Protein AF-W1XT68-F1 (afdb_monomer_lite)

Foldseek 3Di:
DDDLCPDPVCVVVNVCVVVVVVVVVVVCVVVVHDCVVPDDDDDD

Structure (mmCIF, N/CA/C/O backbone):
data_AF-W1XT68-F1
#
_entry.id   AF-W1XT68-F1
#
loop_
_atom_site.group_PDB
_atom_site.id
_atom_site.type_symbol
_atom_site.label_atom_id
_atom_site.label_alt_id
_atom_site.label_comp_id
_atom_site.label_asym_id
_atom_site.label_entity_id
_atom_site.label_seq_id
_atom_site.pdbx_PDB_ins_code
_atom_site.Cartn_x
_atom_site.Cartn_y
_atom_site.Cartn_z
_atom_site.occupancy
_atom_site.B_iso_or_equiv
_atom_site.auth_seq_id
_atom_site.auth_comp_id
_atom_site.auth_asym_id
_atom_site.auth_atom_id
_atom_site.pdbx_PDB_model_num
ATOM 1 N N . MET A 1 1 ? 21.015 10.360 -10.810 1.00 72.00 1 MET A N 1
ATOM 2 C CA . MET A 1 1 ? 20.659 8.942 -10.581 1.00 72.00 1 MET A CA 1
ATOM 3 C C . MET A 1 1 ? 19.371 8.687 -11.339 1.00 72.00 1 MET A C 1
ATOM 5 O O . MET A 1 1 ? 18.504 9.552 -11.282 1.00 72.00 1 MET A O 1
ATOM 9 N N . ALA A 1 2 ? 19.278 7.601 -12.109 1.00 89.25 2 ALA A N 1
ATOM 10 C CA . ALA A 1 2 ? 18.045 7.272 -12.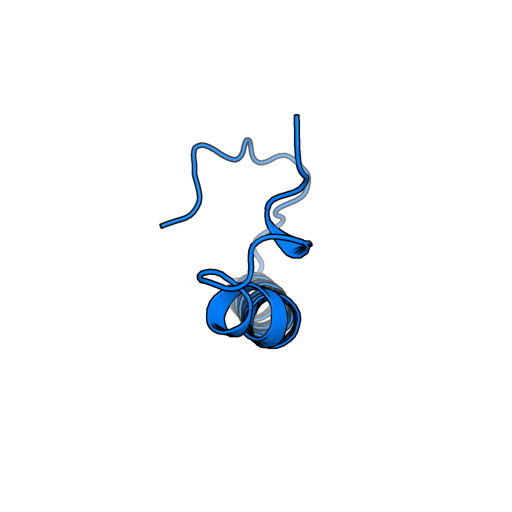825 1.00 89.25 2 ALA A CA 1
ATOM 11 C C . ALA A 1 2 ? 16.929 6.961 -11.815 1.00 89.25 2 ALA A C 1
ATOM 13 O O . ALA A 1 2 ? 17.190 6.356 -10.775 1.00 89.25 2 ALA A O 1
ATOM 14 N N . ASN A 1 3 ? 15.708 7.409 -12.098 1.00 95.50 3 ASN A N 1
ATOM 15 C CA . ASN A 1 3 ? 14.539 6.999 -11.328 1.00 95.50 3 ASN A CA 1
ATOM 16 C C . ASN A 1 3 ? 14.266 5.513 -11.617 1.00 95.50 3 ASN A C 1
ATOM 18 O O . ASN A 1 3 ? 14.389 5.092 -12.765 1.00 95.50 3 ASN A O 1
ATOM 22 N N . TRP A 1 4 ? 13.894 4.732 -10.601 1.00 96.56 4 TRP A N 1
ATOM 23 C CA . TRP A 1 4 ? 13.621 3.298 -10.749 1.00 96.56 4 TRP A CA 1
ATOM 24 C C . TRP A 1 4 ? 12.505 3.002 -11.765 1.00 96.56 4 TRP A C 1
ATOM 26 O O . TRP A 1 4 ? 12.566 1.992 -12.451 1.00 96.56 4 TRP A O 1
ATOM 36 N N . GLN A 1 5 ? 11.555 3.926 -11.952 1.00 96.62 5 GLN A N 1
ATOM 37 C CA . GLN A 1 5 ? 10.490 3.823 -12.961 1.00 96.62 5 GLN A CA 1
ATOM 38 C C . GLN A 1 5 ? 10.986 3.977 -14.408 1.00 96.62 5 GLN A C 1
ATOM 40 O O . GLN A 1 5 ? 10.223 3.786 -15.350 1.00 96.62 5 GLN A O 1
ATOM 45 N N . SER A 1 6 ? 12.242 4.376 -14.607 1.00 96.50 6 SER A N 1
ATOM 46 C CA . SER A 1 6 ? 12.871 4.508 -15.927 1.00 96.50 6 SER A CA 1
ATOM 47 C C . SER A 1 6 ? 13.863 3.380 -16.225 1.00 96.50 6 SER A C 1
ATOM 49 O O . SER A 1 6 ? 14.573 3.463 -17.222 1.00 96.50 6 SER A O 1
ATOM 51 N N . ILE A 1 7 ? 13.957 2.371 -15.35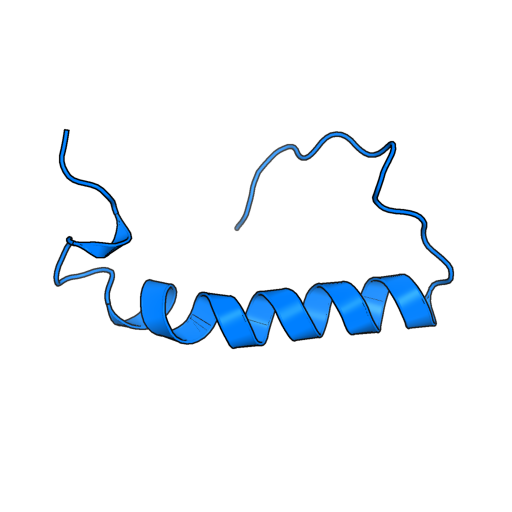3 1.00 97.62 7 ILE A N 1
ATOM 52 C CA . ILE A 1 7 ? 14.816 1.198 -15.532 1.00 97.62 7 ILE A CA 1
ATOM 53 C C . ILE A 1 7 ? 13.985 0.115 -16.223 1.00 97.62 7 ILE A C 1
ATOM 55 O O . ILE A 1 7 ? 12.944 -0.281 -15.700 1.00 97.62 7 ILE A O 1
ATOM 59 N N . ASP A 1 8 ? 14.435 -0.348 -17.389 1.00 97.56 8 ASP A N 1
ATOM 60 C CA . ASP A 1 8 ? 13.693 -1.302 -18.223 1.00 97.56 8 ASP A CA 1
ATOM 61 C C . ASP A 1 8 ? 13.391 -2.606 -17.469 1.00 97.56 8 ASP A C 1
ATOM 63 O O . ASP A 1 8 ? 12.285 -3.137 -17.555 1.00 97.56 8 ASP A O 1
ATOM 67 N N . GLU A 1 9 ? 14.336 -3.077 -16.656 1.00 98.06 9 GLU A N 1
ATOM 68 C CA . GLU A 1 9 ? 14.211 -4.284 -15.838 1.00 98.06 9 GLU A CA 1
ATOM 69 C C . GLU A 1 9 ? 13.189 -4.166 -14.697 1.00 98.06 9 GLU A C 1
ATOM 71 O O . GLU A 1 9 ? 12.858 -5.179 -14.091 1.00 98.06 9 GLU A O 1
ATOM 76 N N . LEU A 1 10 ? 12.704 -2.957 -14.389 1.00 97.94 10 LEU A N 1
ATOM 77 C CA . LEU A 1 10 ? 11.738 -2.691 -13.316 1.00 97.94 10 LEU A CA 1
ATOM 78 C C . LEU A 1 10 ? 10.357 -2.270 -13.850 1.00 97.94 10 LEU A C 1
ATOM 80 O O . LEU A 1 10 ? 9.501 -1.819 -13.086 1.00 97.94 10 LEU A O 1
ATOM 84 N N . GLN A 1 11 ? 10.118 -2.368 -15.160 1.00 97.69 11 GLN A N 1
ATOM 85 C CA . GLN A 1 11 ? 8.850 -1.940 -15.763 1.00 97.69 11 GLN A CA 1
ATOM 86 C C . GLN A 1 11 ? 7.647 -2.757 -15.281 1.00 97.69 11 GLN A C 1
ATOM 88 O O . GLN A 1 11 ? 6.537 -2.228 -15.180 1.00 97.69 11 GLN A O 1
ATOM 93 N N . ASP A 1 12 ? 7.852 -4.031 -14.956 1.00 97.75 12 ASP A N 1
ATOM 94 C CA . ASP A 1 12 ? 6.823 -4.908 -14.404 1.00 97.75 12 ASP A CA 1
ATOM 95 C C . ASP A 1 12 ? 6.367 -4.429 -13.018 1.00 97.75 12 ASP A C 1
ATOM 97 O O . ASP A 1 12 ? 5.173 -4.208 -12.805 1.00 97.75 12 ASP A O 1
ATOM 101 N N . ILE A 1 13 ? 7.306 -4.162 -12.108 1.00 97.06 13 ILE A N 1
ATOM 102 C CA . ILE A 1 13 ? 6.999 -3.671 -10.760 1.00 97.06 13 ILE A CA 1
ATOM 103 C C . ILE A 1 13 ? 6.473 -2.231 -10.775 1.00 97.06 13 ILE A C 1
ATOM 105 O O . ILE A 1 13 ? 5.579 -1.887 -9.999 1.00 97.06 13 ILE A O 1
ATOM 109 N N . ALA A 1 14 ? 6.963 -1.386 -11.688 1.00 97.69 14 ALA A N 1
ATOM 110 C CA . ALA A 1 14 ? 6.460 -0.026 -11.857 1.00 97.69 14 ALA A CA 1
ATOM 111 C C . ALA A 1 14 ? 4.996 -0.032 -12.318 1.00 97.69 14 ALA A C 1
ATOM 113 O O . ALA A 1 14 ? 4.180 0.741 -11.810 1.00 97.69 14 ALA A O 1
ATOM 114 N N . SER A 1 15 ? 4.653 -0.947 -13.229 1.00 97.50 15 SER A N 1
ATOM 115 C CA . SER A 1 15 ? 3.285 -1.136 -13.717 1.00 97.50 15 SER A CA 1
ATOM 116 C C . SER A 1 15 ? 2.348 -1.717 -12.652 1.00 97.50 15 SER A C 1
ATOM 118 O O . SER A 1 15 ? 1.148 -1.441 -12.680 1.00 97.50 15 SER A O 1
ATOM 120 N N . ASP A 1 16 ? 2.873 -2.500 -11.705 1.00 98.12 16 ASP A N 1
ATOM 121 C CA . ASP A 1 16 ? 2.089 -3.151 -10.649 1.00 98.12 16 ASP A CA 1
ATOM 122 C C . ASP A 1 16 ? 1.803 -2.247 -9.433 1.00 98.12 16 ASP A C 1
ATOM 124 O O . ASP A 1 16 ? 0.819 -2.444 -8.712 1.00 98.12 16 ASP A O 1
ATOM 128 N N . LEU A 1 17 ? 2.614 -1.206 -9.220 1.00 98.00 17 LEU A N 1
ATOM 129 C CA . LEU A 1 17 ? 2.516 -0.318 -8.057 1.00 98.00 17 LEU A CA 1
ATOM 130 C C . LEU A 1 17 ? 1.106 0.270 -7.808 1.00 98.00 17 LEU A C 1
ATOM 132 O O . LEU A 1 17 ? 0.681 0.311 -6.645 1.00 98.00 17 LEU A O 1
ATOM 136 N N . PRO A 1 18 ? 0.325 0.690 -8.827 1.00 98.38 18 PRO A N 1
ATOM 137 C CA . PRO A 1 18 ? -1.045 1.159 -8.609 1.00 98.38 18 PRO A CA 1
ATOM 138 C C . PRO A 1 18 ? -1.968 0.075 -8.036 1.00 98.38 18 PRO A C 1
ATOM 140 O O . PRO A 1 18 ? -2.765 0.356 -7.136 1.00 98.38 18 PRO A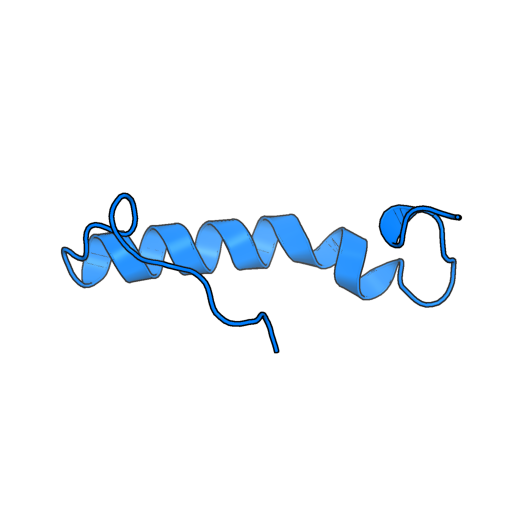 O 1
ATOM 143 N N . ARG A 1 19 ? -1.838 -1.176 -8.502 1.00 98.31 19 ARG A N 1
ATOM 144 C CA . ARG A 1 19 ? -2.607 -2.316 -7.980 1.00 98.31 19 ARG A CA 1
ATOM 145 C C . ARG A 1 19 ? -2.261 -2.565 -6.513 1.00 98.31 19 ARG A C 1
ATOM 147 O O . ARG A 1 19 ? -3.164 -2.761 -5.699 1.00 98.31 19 ARG A O 1
ATOM 154 N N . PHE A 1 20 ? -0.973 -2.538 -6.171 1.00 98.12 20 PHE A N 1
ATOM 155 C CA . PHE A 1 20 ? -0.512 -2.729 -4.795 1.00 98.12 20 PHE A CA 1
ATOM 156 C C . PHE A 1 20 ? -0.997 -1.614 -3.858 1.00 98.12 20 PHE A C 1
ATOM 158 O O . PHE A 1 20 ? -1.483 -1.892 -2.763 1.00 98.12 20 PHE A O 1
ATOM 165 N N . THR A 1 21 ? -0.965 -0.362 -4.320 1.00 97.94 21 THR A N 1
ATOM 166 C CA . THR A 1 21 ? -1.453 0.799 -3.558 1.00 97.94 21 THR A CA 1
ATOM 167 C C . THR A 1 21 ? -2.939 0.660 -3.221 1.00 97.94 21 THR A C 1
ATOM 169 O O . THR A 1 21 ? -3.333 0.853 -2.073 1.00 97.94 21 THR A O 1
ATOM 172 N N . HIS A 1 22 ? -3.763 0.249 -4.191 1.00 98.50 22 HIS A N 1
ATOM 173 C CA . HIS A 1 22 ? -5.184 -0.018 -3.954 1.00 98.50 22 HIS A CA 1
ATOM 174 C C . HIS A 1 22 ? -5.398 -1.166 -2.954 1.00 98.50 22 HIS A C 1
ATOM 176 O O . HIS A 1 22 ? -6.283 -1.099 -2.104 1.00 98.50 22 HIS A O 1
ATOM 182 N N . ALA A 1 23 ? -4.598 -2.232 -3.036 1.00 98.44 23 ALA A N 1
ATOM 183 C CA . ALA A 1 23 ? -4.694 -3.348 -2.097 1.00 98.44 23 ALA A CA 1
ATOM 184 C C . ALA A 1 23 ? -4.357 -2.928 -0.654 1.00 98.44 23 ALA A C 1
ATOM 186 O O . ALA A 1 23 ? -5.035 -3.369 0.275 1.00 98.44 23 ALA A O 1
ATOM 187 N N . LEU A 1 24 ? -3.353 -2.064 -0.467 1.00 98.25 24 LEU A N 1
ATOM 188 C CA . LEU A 1 24 ? -2.995 -1.520 0.845 1.00 98.25 24 LEU A CA 1
ATOM 189 C C . LEU A 1 24 ? -4.071 -0.586 1.411 1.00 98.25 24 LEU A C 1
ATOM 191 O O . LEU A 1 24 ? -4.373 -0.685 2.602 1.00 98.25 24 LEU A O 1
ATOM 195 N N . ASP A 1 25 ? -4.670 0.277 0.583 1.00 98.31 25 ASP A N 1
ATOM 196 C CA . ASP A 1 25 ? -5.787 1.138 1.004 1.00 98.31 25 ASP A CA 1
ATOM 197 C C . ASP A 1 25 ? -6.966 0.289 1.493 1.00 98.31 25 ASP A C 1
ATOM 199 O O . ASP A 1 25 ? -7.427 0.431 2.627 1.00 98.31 25 ASP A O 1
ATOM 203 N N . GLU A 1 26 ? -7.391 -0.679 0.680 1.00 98.69 26 GLU A N 1
ATOM 204 C CA . GLU A 1 26 ? -8.526 -1.541 1.002 1.00 98.69 26 GLU A CA 1
ATOM 205 C C . GLU A 1 26 ? -8.269 -2.378 2.263 1.00 98.69 26 GLU A C 1
ATOM 207 O O . GLU A 1 26 ? -9.146 -2.526 3.118 1.00 98.69 26 GLU A O 1
ATOM 212 N N . LEU A 1 27 ? -7.052 -2.905 2.424 1.00 98.56 27 LEU A N 1
ATOM 213 C CA . LEU A 1 27 ? -6.671 -3.642 3.625 1.00 98.56 27 LEU A CA 1
ATOM 214 C C . LEU A 1 27 ? -6.721 -2.752 4.872 1.00 98.56 27 LEU A C 1
ATOM 216 O O . LEU A 1 27 ? -7.304 -3.152 5.881 1.00 98.56 27 LEU A O 1
ATOM 220 N N . SER A 1 28 ? -6.154 -1.548 4.798 1.00 98.38 28 SER A N 1
ATOM 221 C CA . SER A 1 28 ? -6.126 -0.601 5.919 1.00 98.38 28 SER A CA 1
ATOM 222 C C . SER A 1 28 ? -7.541 -0.204 6.335 1.00 98.38 28 SER A C 1
ATOM 224 O O . SER A 1 28 ? -7.874 -0.231 7.521 1.00 98.38 28 SER A O 1
ATOM 226 N N . ARG A 1 29 ? -8.426 0.043 5.359 1.00 98.38 29 ARG A N 1
ATOM 227 C CA . ARG A 1 29 ? -9.844 0.348 5.604 1.00 98.38 29 ARG A CA 1
ATOM 228 C C . ARG A 1 29 ? -10.579 -0.813 6.261 1.00 98.38 29 ARG A C 1
ATOM 230 O O . ARG A 1 29 ? -11.294 -0.599 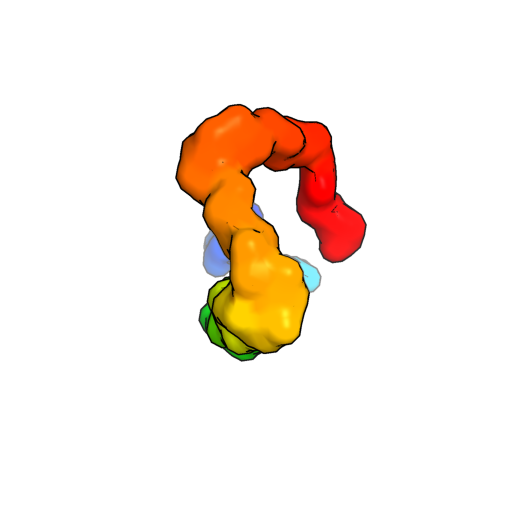7.237 1.00 98.38 29 ARG A O 1
ATOM 237 N N . ARG A 1 30 ? -10.376 -2.044 5.783 1.00 98.50 30 ARG A N 1
ATOM 238 C CA . ARG A 1 30 ? -11.001 -3.250 6.359 1.00 98.50 30 ARG A CA 1
ATOM 239 C C . ARG A 1 30 ? -10.544 -3.537 7.786 1.00 98.50 30 ARG A C 1
ATOM 241 O O . ARG A 1 30 ? -11.318 -4.087 8.564 1.00 98.50 30 ARG A O 1
ATOM 248 N N . LEU A 1 31 ? -9.309 -3.176 8.124 1.00 98.44 31 LEU A N 1
ATOM 249 C CA . LEU A 1 31 ? -8.760 -3.316 9.473 1.00 98.44 31 LEU A CA 1
ATOM 250 C C . LEU A 1 31 ? -9.076 -2.119 10.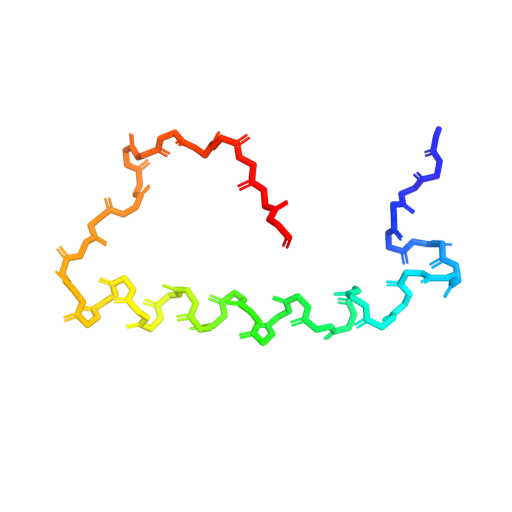384 1.00 98.44 31 LEU A C 1
ATOM 252 O O . LEU A 1 31 ? -8.794 -2.191 11.577 1.00 98.44 31 LEU A O 1
ATOM 256 N N . GLY A 1 32 ? -9.648 -1.033 9.851 1.00 98.12 32 GLY A N 1
ATOM 257 C CA . GLY A 1 32 ? -9.844 0.213 10.598 1.00 98.12 32 GLY A CA 1
ATOM 258 C C . GLY A 1 32 ? -8.523 0.851 11.042 1.00 98.12 32 GLY A C 1
ATOM 259 O O . GLY A 1 32 ? -8.466 1.483 12.094 1.00 98.12 32 GLY A O 1
ATOM 260 N N . LEU A 1 33 ? -7.455 0.634 10.273 1.00 98.12 33 LEU A N 1
ATOM 261 C CA . LEU A 1 33 ? -6.097 1.039 10.605 1.00 98.12 33 LEU A CA 1
ATOM 262 C C . LEU A 1 33 ? -5.796 2.402 9.970 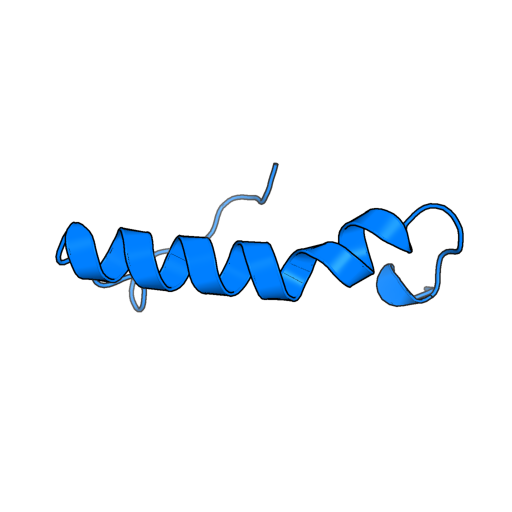1.00 98.12 33 LEU A C 1
ATOM 264 O O . LEU A 1 33 ? -5.796 2.537 8.747 1.00 98.12 33 LEU A O 1
ATOM 268 N N . ASP A 1 34 ? -5.538 3.413 10.803 1.00 97.38 34 ASP A N 1
ATOM 269 C CA . ASP A 1 34 ? -5.052 4.716 10.342 1.00 97.38 34 ASP A CA 1
ATOM 270 C C . ASP A 1 34 ? -3.549 4.630 10.069 1.00 97.38 34 ASP A C 1
ATOM 272 O O . ASP A 1 34 ? -2.742 4.495 10.990 1.00 97.38 34 ASP A O 1
ATOM 276 N N . ILE A 1 35 ? -3.184 4.680 8.788 1.00 96.75 35 ILE A N 1
ATOM 277 C CA . ILE A 1 35 ? -1.790 4.628 8.337 1.00 96.75 35 ILE A CA 1
ATOM 278 C C . ILE A 1 35 ? -1.079 5.984 8.418 1.00 96.75 35 ILE A C 1
ATOM 280 O O . ILE A 1 35 ? 0.145 6.023 8.358 1.00 96.75 35 ILE A O 1
ATOM 284 N N . THR A 1 36 ? -1.811 7.090 8.588 1.00 97.00 36 THR A N 1
ATOM 285 C CA . THR A 1 36 ? -1.264 8.459 8.580 1.00 97.00 36 THR A CA 1
ATOM 286 C C . THR A 1 36 ? -0.148 8.693 9.609 1.00 97.00 36 THR A C 1
ATOM 288 O O . THR A 1 36 ? 0.851 9.317 9.251 1.00 97.00 36 THR A O 1
ATOM 291 N N . PRO A 1 37 ? -0.256 8.225 10.871 1.00 97.81 37 PRO A N 1
ATOM 292 C CA . PRO A 1 37 ? 0.798 8.422 11.865 1.00 97.81 37 PRO A CA 1
ATOM 293 C C . PRO A 1 37 ? 1.910 7.364 11.801 1.00 97.81 37 PRO A C 1
ATOM 295 O O . PRO A 1 37 ? 2.841 7.426 12.604 1.00 97.81 37 PRO A O 1
ATOM 298 N N . LEU A 1 38 ? 1.806 6.360 10.923 1.00 97.62 38 LEU A N 1
ATOM 299 C CA . LEU A 1 38 ? 2.722 5.224 10.919 1.00 97.62 38 LEU A CA 1
ATOM 300 C C . LEU A 1 38 ? 3.990 5.532 10.123 1.00 97.62 38 LEU A C 1
ATOM 302 O O . LEU A 1 38 ? 3.946 6.024 8.997 1.00 97.62 38 LEU A O 1
ATOM 306 N N . THR A 1 39 ? 5.138 5.180 10.697 1.00 97.75 39 THR A N 1
ATOM 307 C CA . THR A 1 39 ? 6.424 5.261 10.003 1.00 97.75 39 THR A CA 1
ATOM 308 C C . THR A 1 39 ? 6.604 4.031 9.122 1.00 97.75 39 THR A C 1
ATOM 310 O O . THR A 1 39 ? 6.613 2.905 9.620 1.00 97.75 39 THR A O 1
ATOM 313 N N . ALA A 1 40 ? 6.781 4.244 7.820 1.00 97.50 40 ALA A N 1
ATOM 314 C CA . ALA A 1 40 ? 7.174 3.180 6.907 1.00 97.50 40 ALA A CA 1
ATOM 315 C C . ALA A 1 40 ? 8.640 2.786 7.151 1.00 97.50 40 ALA A C 1
ATOM 317 O O . ALA A 1 40 ? 9.508 3.655 7.216 1.00 97.50 40 ALA A O 1
ATOM 318 N N . ASP A 1 41 ? 8.899 1.484 7.268 1.00 97.94 41 ASP A N 1
ATOM 319 C CA . ASP A 1 41 ? 10.253 0.932 7.387 1.00 97.94 41 ASP A CA 1
ATOM 320 C C . ASP A 1 41 ? 10.830 0.609 5.997 1.00 97.94 41 ASP A C 1
ATOM 322 O O . ASP A 1 41 ? 11.744 1.281 5.523 1.00 97.94 41 ASP A O 1
ATOM 326 N N . HIS A 1 42 ? 10.237 -0.356 5.287 1.00 95.12 42 HIS A N 1
ATOM 327 C CA . HIS A 1 42 ? 10.593 -0.695 3.906 1.00 95.12 42 HIS A CA 1
ATOM 328 C C . HIS A 1 42 ? 9.425 -1.369 3.161 1.00 95.12 42 HIS A C 1
ATOM 330 O O . HIS A 1 42 ? 8.447 -1.797 3.776 1.00 95.12 42 HIS A O 1
ATOM 336 N N . ILE A 1 43 ? 9.529 -1.453 1.829 1.00 94.31 43 ILE A N 1
ATOM 337 C CA . ILE A 1 43 ? 8.628 -2.218 0.952 1.00 94.31 43 ILE A CA 1
ATOM 338 C C . ILE A 1 43 ? 9.379 -3.455 0.442 1.00 94.31 43 ILE A C 1
ATOM 340 O O . ILE A 1 43 ? 10.536 -3.336 0.035 1.00 94.31 43 ILE A O 1
ATOM 344 N N . SER A 1 44 ? 8.754 -4.630 0.558 1.00 93.12 44 SER A N 1
ATOM 345 C CA . SER A 1 44 ? 9.295 -5.918 0.094 1.00 93.12 44 SER A CA 1
ATOM 346 C C . SER A 1 44 ? 9.036 -6.157 -1.386 1.00 93.12 44 SER A C 1
ATOM 348 O O . SER A 1 44 ? 7.975 -5.704 -1.869 1.00 93.12 44 SER A O 1
#

Radius of gyration: 13.38 Å; chains: 1; bounding box: 32×15×30 Å

Sequence (44 aa):
MANWQSIDELQDIASDLPRFTHALDELSRRLGLDITPLTADHIS

pLDDT: mean 96.75, std 4.13, range [72.0, 98.69]

Organism: NCBI:txid408170

Secondary structure (DSSP, 8-state):
---GGG-GGGHHHHHHHHHHHHHHHHHHHHHT---TTPPP----

InterPro domains:
  IPR027310 Profilin conserved site [PS00414] (1-9)
  IPR029068 Glyoxalase/Bleomycin resistance protein/Dihydroxybiphenyl dioxygenase [G3DSA:3.10.180.10] (1-44)
  IPR029068 Glyoxalase/Bleomycin resistance protein/Dihydroxybiphenyl dioxygenase [SSF54593] (2-44)